Protein AF-A0A0G3HBZ1-F1 (afdb_monomer_lite)

Foldseek 3Di:
DDADPVLVVLVVVLVVQCVVFWPAFPPDPPTDTHTHPPDDVVVSVVSLVVSVVSCCVVCVVDDDDDCCCVVVVVVVPPDD

Secondary structure (DSSP, 8-state):
----HHHHHHHHHHHHHHHHHEEEE-SSTTPPEEE-TT--HHHHHHHHHHHHHHHHHH-TTS----GGGGG-HHHH----

Organism: NCBI:txid136857

Radius of gyration: 14.12 Å; chains: 1; bounding box: 32×30×41 Å

Structure (mmCIF, N/CA/C/O backbone):
data_AF-A0A0G3HBZ1-F1
#
_entry.id   AF-A0A0G3HBZ1-F1
#
loop_
_atom_site.group_PDB
_atom_site.id
_atom_site.type_symbol
_atom_site.label_atom_id
_atom_site.label_alt_id
_atom_site.label_comp_id
_atom_site.label_asym_id
_atom_site.label_entity_id
_atom_site.label_seq_id
_atom_site.pdbx_PDB_ins_code
_atom_site.Cartn_x
_atom_site.Cartn_y
_atom_site.Cartn_z
_atom_site.occupancy
_atom_site.B_iso_or_equiv
_atom_site.auth_seq_id
_atom_site.auth_comp_id
_atom_site.auth_asym_id
_atom_site.auth_atom_id
_atom_site.pdbx_PDB_model_num
ATOM 1 N N . MET A 1 1 ? -9.639 12.197 17.894 1.00 51.19 1 MET A N 1
ATOM 2 C CA . MET A 1 1 ? -9.988 10.890 17.309 1.00 51.19 1 MET A CA 1
ATOM 3 C C . MET A 1 1 ? -9.379 10.883 15.931 1.00 51.19 1 MET A C 1
ATOM 5 O O . MET A 1 1 ? -9.675 11.779 15.152 1.00 51.19 1 MET A O 1
ATOM 9 N N . GLY A 1 2 ? -8.404 10.019 15.714 1.00 72.56 2 GLY A N 1
ATOM 10 C CA . GLY A 1 2 ? -7.569 10.013 14.524 1.00 72.56 2 GLY A CA 1
ATOM 11 C C . GLY A 1 2 ? -6.686 8.777 14.550 1.00 72.56 2 GLY A C 1
ATOM 12 O O . GLY A 1 2 ? -6.613 8.113 15.584 1.00 72.56 2 GLY A O 1
ATOM 13 N N . LEU A 1 3 ? -6.064 8.494 13.410 1.00 87.44 3 LEU A N 1
ATOM 14 C CA . LEU A 1 3 ? -5.165 7.361 13.220 1.00 87.44 3 LEU A CA 1
ATOM 15 C C . LEU A 1 3 ? -4.102 7.303 14.321 1.00 87.44 3 LEU A C 1
ATOM 17 O O . LEU A 1 3 ? -3.613 8.345 14.776 1.00 87.44 3 LEU A O 1
ATOM 21 N N . SER A 1 4 ? -3.717 6.093 14.709 1.00 94.62 4 SER A N 1
ATOM 22 C CA . SER A 1 4 ? -2.535 5.865 15.524 1.00 94.62 4 SER A CA 1
ATOM 23 C C . SER A 1 4 ? -1.296 6.436 14.833 1.00 94.62 4 SER A C 1
ATOM 25 O O . SER A 1 4 ? -1.220 6.525 13.604 1.00 94.62 4 SER A O 1
ATOM 27 N N . GLU A 1 5 ? -0.307 6.836 15.632 1.00 95.50 5 GLU A N 1
ATOM 28 C CA . GLU A 1 5 ? 0.949 7.378 15.109 1.00 95.50 5 GLU A CA 1
ATOM 29 C C . GLU A 1 5 ? 1.654 6.357 14.204 1.00 95.50 5 GLU A C 1
ATOM 31 O O . GLU A 1 5 ? 2.109 6.716 13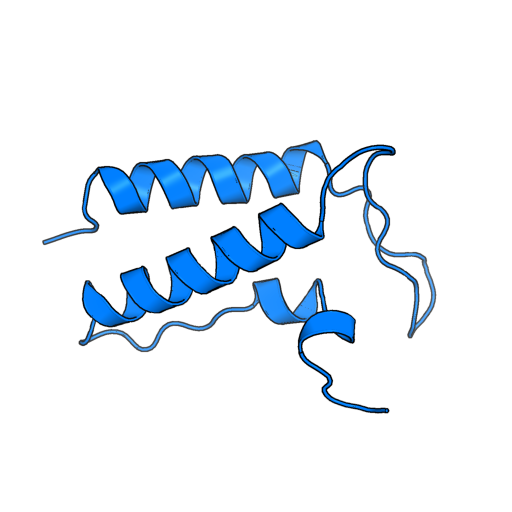.123 1.00 95.50 5 GLU A O 1
ATOM 36 N N . GLU A 1 6 ? 1.644 5.071 14.580 1.00 95.06 6 GLU A N 1
ATOM 37 C CA . GLU A 1 6 ? 2.192 3.986 13.759 1.00 95.06 6 GLU A CA 1
ATOM 38 C C . GLU A 1 6 ? 1.485 3.888 12.402 1.00 95.06 6 GLU A C 1
ATOM 40 O O . GLU A 1 6 ? 2.148 3.854 11.362 1.00 95.06 6 GLU A O 1
ATOM 45 N N . LE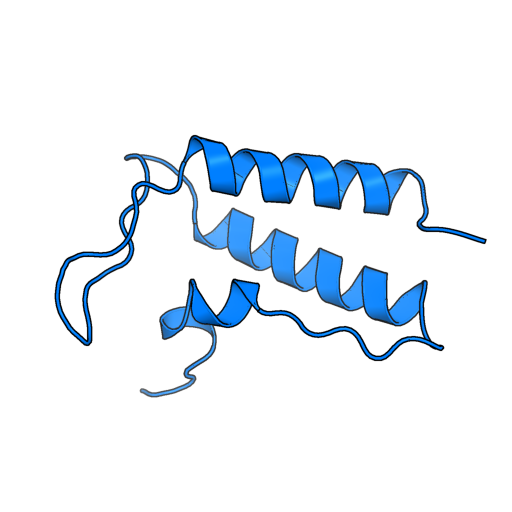U A 1 7 ? 0.148 3.857 12.391 1.00 96.25 7 LEU A N 1
ATOM 46 C CA . LEU A 1 7 ? -0.614 3.742 11.151 1.00 96.25 7 LEU A CA 1
ATOM 47 C C . LEU A 1 7 ? -0.413 4.969 10.256 1.00 96.25 7 LEU A C 1
ATOM 49 O O . LEU A 1 7 ? -0.209 4.820 9.049 1.00 96.25 7 LEU A O 1
ATOM 53 N N . GLY A 1 8 ? -0.408 6.170 10.838 1.00 96.12 8 GLY A N 1
ATOM 54 C CA . GLY A 1 8 ? -0.124 7.411 10.116 1.00 96.12 8 GLY A CA 1
ATOM 55 C C . GLY A 1 8 ? 1.261 7.401 9.461 1.00 96.12 8 GLY A C 1
ATOM 56 O O . GLY A 1 8 ? 1.391 7.700 8.269 1.00 96.12 8 GLY A O 1
ATOM 57 N N . ASP A 1 9 ? 2.283 6.983 10.206 1.00 97.00 9 ASP A N 1
ATOM 58 C CA . ASP A 1 9 ? 3.659 6.877 9.720 1.00 97.00 9 ASP A CA 1
ATOM 59 C C . ASP A 1 9 ? 3.807 5.857 8.591 1.00 97.00 9 ASP A C 1
ATOM 61 O O . ASP A 1 9 ? 4.468 6.123 7.578 1.00 97.00 9 ASP 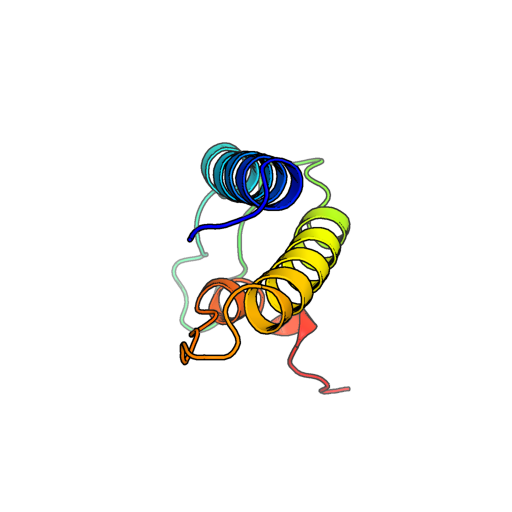A O 1
ATOM 65 N N . ARG A 1 10 ? 3.198 4.680 8.755 1.00 97.69 10 ARG A N 1
ATOM 66 C CA . ARG A 1 10 ? 3.248 3.606 7.758 1.00 97.69 10 ARG A CA 1
ATOM 67 C C . ARG A 1 10 ? 2.518 4.012 6.486 1.00 97.69 10 ARG A C 1
ATOM 69 O O . ARG A 1 10 ? 3.099 3.901 5.407 1.00 97.69 10 ARG A O 1
ATOM 76 N N . LEU A 1 11 ? 1.328 4.605 6.600 1.00 96.00 11 LEU A N 1
ATOM 77 C CA . LEU A 1 11 ? 0.576 5.156 5.467 1.00 96.00 11 LEU A CA 1
ATOM 78 C C . LEU A 1 11 ? 1.374 6.234 4.714 1.00 96.00 11 LEU A C 1
ATOM 80 O O . LEU A 1 11 ? 1.433 6.231 3.476 1.00 96.00 11 LEU A O 1
ATOM 84 N N . TYR A 1 12 ? 2.035 7.138 5.440 1.00 96.25 12 TYR A N 1
ATOM 85 C CA . TYR A 1 12 ? 2.876 8.169 4.835 1.00 96.25 12 TYR A CA 1
ATOM 86 C C . TYR A 1 12 ? 4.069 7.570 4.077 1.00 96.25 12 TYR A C 1
ATOM 88 O O . TYR A 1 12 ? 4.311 7.920 2.919 1.00 96.25 12 TYR A O 1
ATOM 96 N N . ARG A 1 13 ? 4.807 6.636 4.689 1.00 97.38 13 ARG A N 1
ATOM 97 C CA . ARG A 1 13 ? 5.953 5.980 4.032 1.00 97.38 13 ARG A CA 1
ATOM 98 C C . ARG A 1 13 ? 5.510 5.165 2.822 1.00 97.38 13 ARG A C 1
ATOM 100 O O . ARG A 1 13 ? 6.118 5.272 1.760 1.00 97.38 13 ARG A O 1
ATOM 107 N N . TRP A 1 14 ? 4.431 4.405 2.960 1.00 97.00 14 TRP A N 1
ATOM 108 C CA . TRP A 1 14 ? 3.876 3.568 1.903 1.00 97.00 14 TRP A CA 1
ATOM 109 C C . TRP A 1 14 ? 3.433 4.385 0.678 1.00 97.00 14 TRP A C 1
ATOM 111 O O . TRP A 1 14 ? 3.821 4.074 -0.454 1.00 97.00 14 TRP A O 1
ATOM 121 N N . SER A 1 15 ? 2.710 5.490 0.891 1.00 94.88 15 SER A N 1
ATOM 122 C CA . SER A 1 15 ? 2.304 6.401 -0.193 1.00 94.88 15 SER A CA 1
ATOM 123 C C . SER A 1 15 ? 3.493 7.134 -0.827 1.00 94.88 15 SER A C 1
ATOM 125 O O . SER A 1 15 ? 3.546 7.325 -2.048 1.00 94.88 15 SER A O 1
ATOM 127 N N . ARG A 1 16 ? 4.500 7.497 -0.025 1.00 96.19 16 ARG A N 1
ATOM 128 C CA . ARG A 1 16 ? 5.741 8.102 -0.516 1.00 96.19 16 ARG A CA 1
ATOM 129 C C . ARG A 1 16 ? 6.536 7.142 -1.403 1.00 96.19 16 ARG A C 1
ATOM 131 O O . ARG A 1 16 ? 6.986 7.560 -2.470 1.00 96.19 16 ARG A O 1
ATOM 138 N N . LEU A 1 17 ? 6.665 5.874 -1.006 1.00 95.56 17 LEU A N 1
ATOM 139 C CA . LEU A 1 17 ? 7.338 4.843 -1.802 1.00 95.56 17 LEU A CA 1
ATOM 140 C C . LEU A 1 17 ? 6.665 4.655 -3.159 1.00 95.56 17 LEU A C 1
ATOM 142 O O . LEU A 1 17 ? 7.365 4.576 -4.169 1.00 95.56 17 LEU A O 1
ATOM 146 N N . TRP A 1 18 ? 5.330 4.655 -3.200 1.00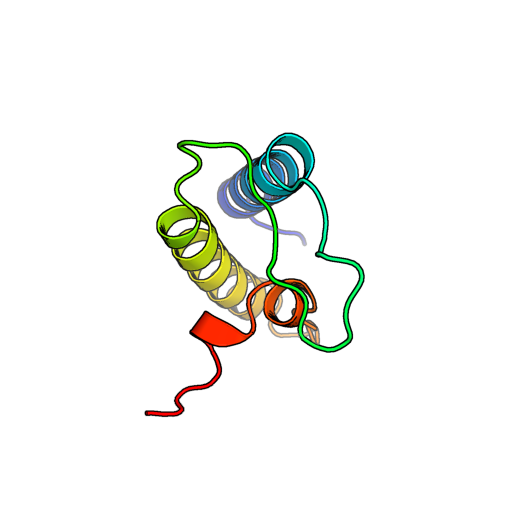 92.69 18 TRP A N 1
ATOM 147 C CA . TRP A 1 18 ? 4.592 4.632 -4.461 1.00 92.69 18 TRP A CA 1
ATOM 148 C C . TRP A 1 18 ? 4.976 5.818 -5.349 1.00 92.69 18 TRP A C 1
ATOM 150 O O . TRP A 1 18 ? 5.428 5.624 -6.474 1.00 92.69 18 TRP A O 1
ATOM 160 N N . ARG A 1 19 ? 4.893 7.045 -4.822 1.00 92.56 19 ARG A N 1
ATOM 161 C CA . ARG A 1 19 ? 5.188 8.270 -5.583 1.00 92.56 19 ARG A CA 1
ATOM 162 C C . ARG A 1 19 ? 6.617 8.307 -6.130 1.00 92.56 19 ARG A C 1
ATOM 164 O O . ARG A 1 19 ? 6.848 8.844 -7.208 1.00 92.56 19 ARG A O 1
ATOM 171 N N . GLU A 1 20 ? 7.583 7.787 -5.380 1.00 95.12 20 GLU A N 1
ATOM 172 C CA . GLU A 1 20 ? 8.997 7.808 -5.768 1.00 95.12 20 GLU A CA 1
ATOM 173 C C . GLU A 1 20 ? 9.357 6.710 -6.783 1.00 95.12 20 GLU A C 1
ATOM 175 O O . GLU A 1 20 ? 10.280 6.899 -7.586 1.00 95.12 20 GLU A O 1
ATOM 180 N N . ASN A 1 21 ? 8.640 5.580 -6.767 1.00 94.06 21 ASN A N 1
ATOM 181 C CA . ASN A 1 21 ? 8.999 4.386 -7.536 1.00 94.06 21 ASN A CA 1
ATOM 182 C C . ASN A 1 21 ? 8.046 4.056 -8.686 1.00 94.06 21 ASN A C 1
ATOM 184 O O . ASN A 1 21 ? 8.453 3.341 -9.603 1.00 94.06 21 ASN A O 1
ATOM 188 N N . PHE A 1 22 ? 6.816 4.558 -8.677 1.00 90.94 22 PHE A N 1
ATOM 189 C CA . PHE A 1 22 ? 5.875 4.357 -9.769 1.00 90.94 22 PHE A CA 1
ATOM 190 C C . PHE A 1 22 ? 6.242 5.244 -10.965 1.00 90.94 22 PHE A C 1
ATOM 192 O O . PHE A 1 22 ? 6.419 6.454 -10.838 1.00 90.94 22 PHE A O 1
ATOM 199 N N . LEU A 1 23 ? 6.372 4.631 -12.141 1.00 90.19 23 LEU A N 1
ATOM 200 C CA . LEU A 1 23 ? 6.765 5.298 -13.388 1.00 90.19 23 LEU A CA 1
ATOM 201 C C . LEU A 1 23 ? 5.589 5.492 -14.354 1.00 90.19 23 LEU A C 1
ATOM 203 O O . LEU A 1 23 ? 5.779 6.027 -15.444 1.00 90.19 23 LEU A O 1
ATOM 207 N N . GLY A 1 24 ? 4.388 5.048 -13.977 1.00 85.94 24 GLY A N 1
ATOM 208 C CA . GLY A 1 24 ? 3.190 5.124 -14.805 1.00 85.94 24 GLY A CA 1
ATOM 209 C C . GLY A 1 24 ?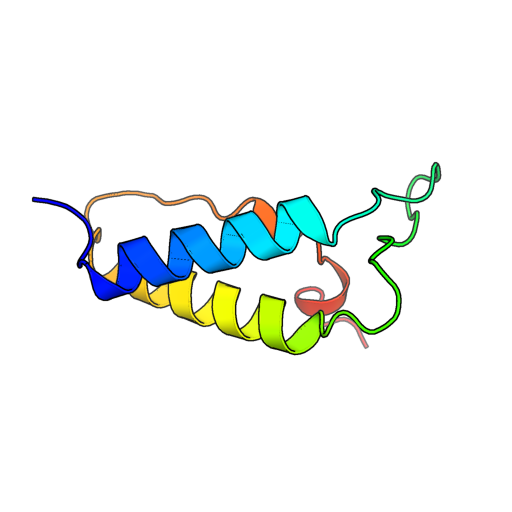 2.738 3.769 -15.341 1.00 85.94 24 GLY A C 1
ATOM 210 O O . GLY A 1 24 ? 3.177 2.702 -14.906 1.00 85.94 24 GLY A O 1
ATOM 211 N N . ARG A 1 25 ? 1.832 3.822 -16.312 1.00 81.88 25 ARG A N 1
ATOM 212 C CA . ARG A 1 25 ? 1.280 2.664 -17.017 1.00 81.88 25 ARG A CA 1
ATOM 213 C C . ARG A 1 25 ? 1.680 2.752 -18.485 1.00 81.88 25 ARG A C 1
ATOM 215 O O . ARG A 1 25 ? 1.779 3.852 -19.023 1.00 81.88 25 ARG A O 1
ATOM 222 N N . GLU A 1 26 ? 1.948 1.619 -19.126 1.00 81.12 26 GLU A N 1
ATOM 223 C CA . GLU A 1 26 ? 2.087 1.604 -20.585 1.00 81.12 26 GLU A CA 1
ATOM 224 C C . GLU A 1 26 ? 0.811 2.135 -21.249 1.00 81.12 26 GLU A C 1
ATOM 226 O O . GLU A 1 26 ? -0.295 1.877 -20.775 1.00 81.12 26 GLU A O 1
ATOM 231 N N . ASP A 1 27 ? 0.973 2.854 -22.358 1.00 73.75 27 ASP A N 1
ATOM 232 C CA . ASP A 1 27 ? -0.113 3.532 -23.071 1.00 73.75 27 ASP A CA 1
ATOM 233 C C . ASP A 1 27 ? -0.916 2.538 -23.936 1.00 73.75 27 ASP A C 1
ATOM 235 O O . ASP A 1 27 ? -0.883 2.547 -25.168 1.00 73.75 27 ASP A O 1
ATOM 239 N N . ARG A 1 28 ? -1.533 1.557 -23.269 1.00 72.44 28 ARG A N 1
ATOM 240 C CA . ARG A 1 28 ? -2.381 0.499 -23.838 1.00 72.44 28 ARG A CA 1
ATOM 241 C C . ARG A 1 28 ? -3.514 0.179 -22.853 1.00 72.44 28 ARG A C 1
ATOM 243 O O . ARG A 1 28 ? -3.287 0.281 -21.646 1.00 72.44 28 ARG A O 1
ATOM 250 N N . PRO A 1 29 ? -4.694 -0.276 -23.322 1.00 60.94 29 PRO A N 1
ATOM 251 C CA . PRO A 1 29 ? -5.829 -0.617 -22.451 1.00 60.94 29 PRO A CA 1
ATOM 252 C C . PRO A 1 29 ? -5.476 -1.587 -21.310 1.00 60.94 29 PRO A C 1
ATOM 254 O O . PRO A 1 29 ? -5.934 -1.397 -20.185 1.00 60.94 29 PRO A O 1
ATOM 257 N N . ASP A 1 30 ? -4.560 -2.527 -21.571 1.00 68.69 30 ASP A N 1
ATOM 258 C CA . ASP A 1 30 ? -4.022 -3.504 -20.608 1.00 68.69 30 ASP A CA 1
ATOM 259 C C . ASP A 1 30 ? -2.540 -3.258 -20.289 1.00 68.69 30 ASP A C 1
ATOM 261 O O . ASP A 1 30 ? -1.787 -4.171 -19.947 1.00 68.69 30 ASP A O 1
ATOM 265 N N . GLY A 1 31 ? -2.094 -2.010 -20.443 1.00 68.31 31 GLY A N 1
ATOM 266 C CA . GLY A 1 31 ? -0.699 -1.632 -20.286 1.00 68.31 31 GLY A CA 1
ATOM 267 C C . GLY A 1 31 ? -0.154 -2.034 -18.922 1.00 68.31 31 GLY A C 1
ATOM 268 O O . GLY A 1 31 ? -0.807 -1.814 -17.892 1.00 68.31 31 GLY A O 1
ATOM 269 N N . LYS A 1 32 ? 1.048 -2.620 -18.913 1.00 77.19 32 LYS A N 1
ATOM 270 C CA . LYS A 1 32 ? 1.699 -3.028 -17.669 1.00 77.19 32 LYS A CA 1
ATOM 271 C C . LYS A 1 32 ? 2.067 -1.799 -16.849 1.00 77.19 32 LYS A C 1
ATOM 273 O O . LYS A 1 32 ? 2.441 -0.749 -17.374 1.00 77.19 32 LYS A O 1
ATOM 278 N N . LEU A 1 33 ? 1.974 -1.952 -15.538 1.00 83.69 33 LEU A N 1
ATOM 279 C CA . LEU A 1 33 ? 2.443 -0.952 -14.593 1.00 83.69 33 LEU A CA 1
ATOM 280 C C . LEU A 1 33 ? 3.965 -0.947 -14.600 1.00 83.69 33 LEU A C 1
ATOM 282 O O . LEU A 1 33 ? 4.601 -2.003 -14.537 1.00 83.69 33 LEU A O 1
ATOM 286 N N . ARG A 1 34 ? 4.549 0.244 -14.675 1.00 87.50 34 ARG A N 1
ATOM 287 C CA . ARG A 1 34 ? 5.995 0.426 -14.693 1.00 87.50 34 ARG A CA 1
ATOM 288 C C . ARG A 1 34 ? 6.445 0.949 -13.344 1.00 87.50 34 ARG A C 1
ATOM 290 O O . ARG A 1 34 ? 5.931 1.940 -12.836 1.00 87.50 34 ARG A O 1
ATOM 297 N N . TRP A 1 35 ? 7.454 0.289 -12.805 1.00 90.25 35 TRP A N 1
ATOM 298 C CA . TRP A 1 35 ? 8.074 0.630 -11.536 1.00 90.25 35 TRP A CA 1
ATOM 299 C C . TRP A 1 35 ? 9.572 0.797 -11.738 1.00 90.25 35 TRP A C 1
ATOM 301 O O . TRP A 1 35 ? 10.142 0.262 -12.697 1.00 90.25 35 TRP A O 1
ATOM 311 N N . ARG A 1 36 ? 10.218 1.548 -10.846 1.00 93.25 36 ARG A N 1
ATOM 312 C CA . ARG A 1 36 ? 11.676 1.652 -10.828 1.00 93.25 36 ARG A CA 1
ATOM 313 C C . ARG A 1 36 ? 12.299 0.252 -10.742 1.00 93.25 36 ARG A C 1
ATOM 315 O O . ARG A 1 36 ? 11.836 -0.569 -9.947 1.00 93.25 36 ARG A O 1
ATOM 322 N N . PRO A 1 37 ? 13.351 -0.032 -11.531 1.00 91.38 37 PRO A N 1
ATOM 323 C CA . PRO A 1 37 ? 14.072 -1.294 -11.428 1.00 91.38 37 PRO A CA 1
ATOM 324 C C . PRO A 1 37 ? 14.541 -1.550 -9.992 1.00 91.38 37 PRO A C 1
ATOM 326 O O . PRO A 1 37 ? 15.065 -0.647 -9.345 1.00 91.38 37 PRO A O 1
ATOM 329 N N . GLY A 1 38 ? 14.347 -2.776 -9.505 1.00 91.88 38 GLY A N 1
ATOM 330 C CA . GLY A 1 38 ? 14.720 -3.174 -8.144 1.00 91.88 38 GLY A CA 1
ATOM 331 C C . GLY A 1 38 ? 13.711 -2.799 -7.053 1.00 91.88 38 GLY A C 1
ATOM 332 O O . GLY A 1 38 ? 13.909 -3.200 -5.911 1.00 91.88 38 GLY A O 1
ATOM 333 N N . PHE A 1 39 ? 12.625 -2.084 -7.370 1.00 92.94 39 PHE A N 1
ATOM 334 C CA . PHE A 1 39 ? 11.565 -1.828 -6.396 1.00 92.94 39 PHE A CA 1
ATOM 335 C C . PHE A 1 39 ? 10.781 -3.112 -6.085 1.00 92.94 39 PHE A C 1
ATOM 337 O O . PHE A 1 39 ? 10.272 -3.777 -6.992 1.00 92.94 39 PHE A O 1
ATOM 344 N N . ASN A 1 40 ? 10.664 -3.449 -4.800 1.00 93.06 40 ASN A N 1
ATOM 345 C CA . ASN A 1 40 ? 9.931 -4.625 -4.348 1.00 93.06 40 ASN A CA 1
ATOM 346 C C . ASN A 1 40 ? 8.425 -4.334 -4.281 1.00 93.06 40 ASN A C 1
ATOM 348 O O . ASN A 1 40 ? 7.881 -3.961 -3.244 1.00 93.06 40 ASN A O 1
ATOM 352 N N . ILE A 1 41 ? 7.746 -4.517 -5.414 1.00 90.25 41 ILE A N 1
ATOM 353 C CA . ILE A 1 41 ? 6.302 -4.271 -5.531 1.00 90.25 41 ILE A CA 1
ATOM 354 C C . ILE A 1 41 ? 5.512 -5.167 -4.568 1.00 90.25 41 ILE A C 1
ATOM 356 O O . ILE A 1 41 ? 4.518 -4.723 -4.007 1.00 90.25 41 ILE A O 1
ATOM 360 N N . ARG A 1 42 ? 5.949 -6.415 -4.352 1.00 90.38 42 ARG A N 1
ATOM 361 C CA . ARG A 1 42 ? 5.229 -7.366 -3.496 1.00 90.38 42 ARG A CA 1
ATOM 362 C C .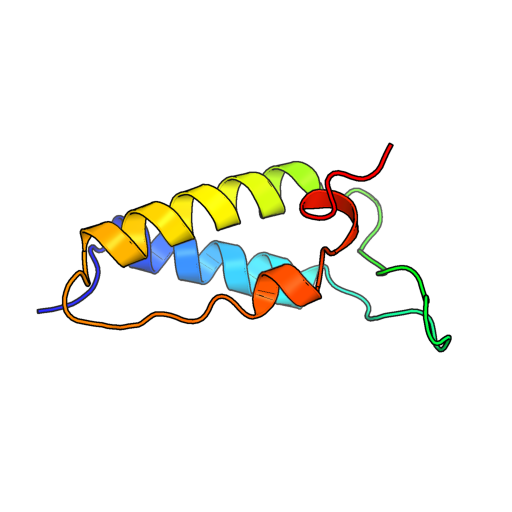 ARG A 1 42 ? 5.197 -6.903 -2.043 1.00 90.38 42 ARG A C 1
ATOM 364 O O . ARG A 1 42 ? 4.132 -6.872 -1.448 1.00 90.38 42 ARG A O 1
ATOM 371 N N . GLU A 1 43 ? 6.339 -6.476 -1.519 1.00 94.12 43 GLU A N 1
ATOM 372 C CA . GLU A 1 43 ? 6.431 -5.917 -0.167 1.00 94.12 43 GLU A CA 1
ATOM 373 C C . GLU A 1 43 ? 5.600 -4.637 -0.022 1.00 94.12 43 GLU A C 1
ATOM 375 O O . GLU A 1 43 ? 4.904 -4.463 0.973 1.00 94.12 43 GLU A O 1
ATOM 380 N N . TRP A 1 44 ? 5.584 -3.779 -1.047 1.00 94.81 44 TRP A N 1
ATOM 381 C CA . TRP A 1 44 ? 4.706 -2.607 -1.062 1.00 94.81 44 TRP A CA 1
ATOM 382 C C . TRP A 1 44 ? 3.214 -2.985 -1.051 1.00 94.81 44 TRP A C 1
ATOM 384 O O . TRP A 1 44 ? 2.424 -2.331 -0.373 1.00 94.81 44 TRP A O 1
ATOM 394 N N . ILE A 1 45 ? 2.810 -4.045 -1.758 1.00 93.44 45 ILE A N 1
ATOM 395 C CA . ILE A 1 45 ? 1.425 -4.541 -1.737 1.00 93.44 45 ILE A CA 1
ATOM 396 C C . ILE A 1 45 ? 1.068 -5.143 -0.373 1.00 93.44 45 ILE A C 1
ATOM 398 O O . ILE A 1 45 ? -0.003 -4.845 0.157 1.00 93.44 45 ILE A O 1
ATOM 402 N N . ASP A 1 46 ? 1.944 -5.971 0.197 1.00 94.56 46 ASP A N 1
ATOM 403 C CA . ASP A 1 46 ? 1.716 -6.616 1.495 1.00 94.56 46 ASP A CA 1
ATOM 404 C C . ASP A 1 46 ? 1.570 -5.568 2.612 1.00 94.56 46 ASP A C 1
ATOM 406 O O . ASP A 1 46 ? 0.685 -5.679 3.465 1.00 94.56 46 ASP A O 1
ATOM 410 N N . GLU A 1 47 ? 2.368 -4.500 2.551 1.00 96.25 47 GLU A N 1
ATOM 411 C CA . GLU A 1 47 ? 2.234 -3.334 3.425 1.00 96.25 47 GLU A CA 1
ATOM 412 C C . GLU A 1 47 ? 0.888 -2.620 3.226 1.00 96.25 47 GLU A C 1
ATOM 414 O O . GLU A 1 47 ? 0.208 -2.298 4.200 1.00 96.25 47 GLU A O 1
ATOM 419 N N . GLY A 1 48 ? 0.460 -2.434 1.973 1.00 95.50 48 GLY A N 1
ATOM 420 C CA . GLY A 1 48 ? -0.849 -1.867 1.648 1.00 95.50 48 GLY A CA 1
ATOM 421 C C . GLY A 1 48 ? -1.989 -2.669 2.275 1.00 95.50 48 GLY A C 1
ATOM 422 O O . GLY A 1 48 ? -2.846 -2.102 2.944 1.00 95.50 48 GLY A O 1
ATOM 423 N N . LEU A 1 49 ? -1.957 -3.999 2.159 1.00 95.19 49 LEU A N 1
ATOM 424 C CA . LEU A 1 49 ? -2.962 -4.885 2.761 1.00 95.19 49 LEU A CA 1
ATOM 425 C C . LEU A 1 49 ? -2.996 -4.815 4.289 1.00 95.19 49 LEU A C 1
ATOM 427 O O . LEU A 1 49 ? -4.065 -4.952 4.893 1.00 95.19 49 LEU A O 1
ATOM 431 N N . TRP A 1 50 ? -1.840 -4.634 4.928 1.00 96.25 50 TRP A N 1
ATOM 432 C CA . TRP A 1 50 ? -1.788 -4.403 6.367 1.00 96.25 50 TRP A CA 1
ATOM 433 C C . TRP A 1 50 ? -2.439 -3.062 6.732 1.00 96.25 50 TRP A C 1
ATOM 435 O O . TRP A 1 50 ? -3.296 -3.027 7.618 1.00 96.25 50 TRP A O 1
ATOM 445 N N . ILE A 1 51 ? -2.098 -1.990 6.008 1.00 96.62 51 ILE A N 1
ATOM 446 C CA . ILE A 1 51 ? -2.645 -0.639 6.213 1.00 96.62 51 ILE A CA 1
ATOM 447 C C . ILE A 1 51 ? -4.169 -0.635 6.066 1.00 96.62 51 ILE A C 1
ATOM 449 O O . ILE A 1 51 ? -4.853 -0.050 6.899 1.00 96.62 51 ILE A O 1
ATOM 453 N N . GLU A 1 52 ? -4.721 -1.315 5.058 1.00 95.00 52 GLU A N 1
ATOM 454 C CA . GLU A 1 52 ? -6.175 -1.415 4.870 1.00 95.00 52 GLU A CA 1
ATOM 455 C C . GLU A 1 52 ? -6.879 -2.022 6.086 1.00 95.00 52 GLU A C 1
ATOM 457 O O . GLU A 1 52 ? -7.864 -1.474 6.580 1.00 95.00 52 GLU A O 1
ATOM 462 N N . LYS A 1 53 ? -6.358 -3.144 6.598 1.00 94.75 53 LYS A N 1
ATOM 463 C CA . LYS A 1 53 ? -6.919 -3.810 7.781 1.00 94.75 53 LYS A CA 1
ATOM 464 C C . LYS A 1 53 ? -6.843 -2.915 9.015 1.00 94.75 53 LYS A C 1
ATOM 466 O O . LYS A 1 53 ? -7.799 -2.866 9.785 1.00 94.75 53 LYS A O 1
ATOM 471 N N . ALA A 1 54 ? -5.726 -2.212 9.192 1.00 95.81 54 ALA A N 1
ATOM 472 C CA . ALA A 1 54 ? -5.539 -1.285 10.300 1.00 95.81 54 ALA A CA 1
ATOM 473 C C . ALA A 1 54 ? -6.499 -0.086 10.200 1.00 95.81 54 ALA A C 1
ATOM 475 O O . ALA A 1 54 ? -7.149 0.253 11.185 1.00 95.81 54 ALA A O 1
ATOM 476 N N . LEU A 1 55 ? -6.679 0.482 9.002 1.00 94.69 55 LEU A N 1
ATOM 477 C CA . LEU A 1 55 ? -7.627 1.569 8.749 1.00 94.69 55 LEU A CA 1
ATOM 478 C C . LEU A 1 55 ? -9.067 1.162 9.072 1.00 94.69 55 LEU A C 1
ATOM 480 O O . LEU A 1 55 ? -9.745 1.889 9.789 1.00 94.69 55 LEU A O 1
ATOM 484 N N . ILE A 1 56 ? -9.512 -0.014 8.620 1.00 94.25 56 ILE A N 1
ATOM 485 C CA . ILE A 1 56 ? -10.850 -0.537 8.951 1.00 94.25 56 ILE A CA 1
ATOM 486 C C . ILE A 1 56 ? -11.013 -0.713 10.469 1.00 94.25 56 ILE A C 1
ATOM 488 O O . ILE A 1 56 ? -12.078 -0.442 11.017 1.00 94.25 56 ILE A O 1
ATOM 492 N N . SER A 1 57 ? -9.962 -1.169 11.157 1.00 94.31 57 SER A N 1
ATOM 493 C CA . SER A 1 57 ? -10.003 -1.388 12.604 1.00 94.31 57 SER A CA 1
ATOM 494 C C . SER A 1 57 ? -10.036 -0.088 13.411 1.00 94.31 57 SER A C 1
ATOM 496 O O . SER A 1 57 ? -10.676 -0.051 14.460 1.00 94.31 57 SER A O 1
ATOM 498 N N . GLU A 1 58 ? -9.310 0.944 12.982 1.00 94.62 58 GLU A N 1
ATOM 499 C CA . GLU A 1 58 ? -9.201 2.215 13.712 1.00 94.62 58 GLU A CA 1
ATOM 500 C C . GLU A 1 58 ? -10.305 3.215 13.353 1.00 94.62 58 GLU A C 1
ATOM 502 O O . GLU A 1 58 ? -10.610 4.104 14.147 1.00 94.62 58 GLU A O 1
ATOM 507 N N . LEU A 1 59 ? -10.919 3.061 12.179 1.00 92.88 59 LEU A N 1
ATOM 508 C CA . LEU A 1 59 ? -11.976 3.925 11.657 1.00 92.88 59 LEU A CA 1
ATOM 509 C C . LEU A 1 59 ? -13.235 3.112 11.285 1.00 92.88 59 LEU A C 1
ATOM 511 O O . LEU A 1 59 ? -13.707 3.207 10.153 1.00 92.88 59 LEU A O 1
ATOM 515 N N . PRO A 1 60 ? -13.819 2.328 12.215 1.00 92.44 60 PRO A N 1
ATOM 516 C CA . PRO A 1 60 ? -14.915 1.400 11.907 1.00 92.44 60 PRO A CA 1
ATOM 517 C C . PRO A 1 60 ? -16.221 2.093 11.486 1.00 92.44 60 PRO A C 1
ATOM 519 O O . PRO A 1 60 ? -17.121 1.459 10.944 1.00 92.44 60 PRO A O 1
ATOM 522 N N . GLU A 1 61 ? -16.345 3.387 11.766 1.00 93.31 61 GLU A N 1
ATOM 523 C CA . GLU A 1 61 ? -17.488 4.232 11.406 1.00 93.31 61 GLU A CA 1
ATOM 524 C C . GLU A 1 61 ? -17.407 4.824 9.989 1.00 93.31 61 GLU A C 1
ATOM 526 O O . GLU A 1 61 ? -18.378 5.425 9.527 1.00 93.31 61 GLU A O 1
ATOM 531 N N . TYR A 1 62 ? -16.276 4.657 9.298 1.00 89.94 62 TYR A N 1
ATOM 532 C CA . TYR A 1 62 ? -16.063 5.168 7.947 1.00 89.94 62 TYR A CA 1
ATOM 533 C C . TYR A 1 62 ? -16.110 4.037 6.923 1.00 89.94 62 TYR A C 1
ATOM 535 O O . TYR A 1 62 ? -15.519 2.976 7.113 1.00 89.94 62 TYR A O 1
ATOM 543 N N . ASP A 1 63 ? -16.765 4.302 5.795 1.00 90.06 63 ASP A N 1
ATOM 544 C CA . ASP A 1 63 ? -16.623 3.481 4.597 1.00 90.06 63 ASP A CA 1
ATOM 545 C C . ASP A 1 63 ? -15.381 3.956 3.830 1.00 90.06 63 ASP A C 1
ATOM 547 O O . ASP A 1 63 ? -15.323 5.100 3.367 1.00 90.06 63 ASP A O 1
ATOM 551 N N . ILE A 1 64 ? -14.347 3.115 3.783 1.00 89.38 64 ILE A N 1
ATOM 552 C CA . ILE A 1 64 ? -13.039 3.461 3.220 1.00 89.38 64 ILE A CA 1
ATOM 553 C C . ILE A 1 64 ? -12.869 2.738 1.890 1.00 89.38 64 ILE A C 1
ATOM 555 O O . ILE A 1 64 ? -12.773 1.513 1.843 1.00 89.38 64 ILE A O 1
ATOM 559 N N . ASP A 1 65 ? -12.765 3.516 0.815 1.00 88.94 65 ASP A N 1
ATOM 560 C CA . ASP A 1 65 ? -12.464 2.993 -0.512 1.00 88.94 65 ASP A CA 1
ATOM 561 C C . ASP A 1 65 ? -10.946 2.908 -0.753 1.00 88.94 65 ASP A C 1
ATOM 563 O O . ASP A 1 65 ? -10.186 3.850 -0.501 1.00 88.94 65 ASP A O 1
ATOM 567 N N . PHE A 1 66 ? -10.495 1.772 -1.281 1.00 89.38 66 PHE A N 1
ATOM 568 C CA . PHE A 1 66 ? -9.084 1.443 -1.472 1.00 89.38 66 PHE A CA 1
ATOM 569 C C . PHE A 1 66 ? -8.701 1.429 -2.953 1.00 89.38 66 PHE A C 1
ATOM 571 O O . PHE A 1 66 ? -8.332 0.406 -3.536 1.00 89.38 66 PHE A O 1
ATOM 578 N N . LEU A 1 67 ? -8.721 2.615 -3.563 1.00 86.19 67 LEU A N 1
ATOM 579 C CA . LEU A 1 67 ? -8.459 2.810 -4.995 1.00 86.19 67 LEU A CA 1
ATOM 580 C C . LEU A 1 67 ? -7.072 2.341 -5.462 1.00 86.19 67 LEU A C 1
ATOM 582 O O . LEU A 1 67 ? -6.864 2.092 -6.650 1.00 86.19 67 LEU A O 1
ATOM 586 N N . TRP A 1 68 ? -6.107 2.204 -4.551 1.00 86.06 68 TRP A N 1
ATOM 587 C CA . TRP A 1 68 ? -4.768 1.716 -4.883 1.00 86.06 68 TRP A CA 1
ATOM 588 C C . TRP A 1 68 ? -4.785 0.289 -5.455 1.00 86.06 68 TRP A C 1
ATOM 590 O O . TRP A 1 68 ? -3.919 -0.044 -6.264 1.00 86.06 68 TRP A O 1
ATOM 600 N N . ARG A 1 69 ? -5.800 -0.526 -5.127 1.00 85.62 69 ARG A N 1
ATOM 601 C CA . ARG A 1 69 ? -5.976 -1.878 -5.680 1.00 85.62 69 ARG A CA 1
ATOM 602 C C . ARG A 1 69 ? -6.140 -1.877 -7.205 1.00 85.62 69 ARG A C 1
ATOM 604 O O . ARG A 1 69 ? -5.680 -2.805 -7.869 1.00 85.62 69 ARG A O 1
ATOM 611 N N . HIS A 1 70 ? -6.702 -0.812 -7.788 1.00 80.69 70 HIS A N 1
ATOM 612 C CA . HIS A 1 70 ? -6.785 -0.643 -9.249 1.00 80.69 70 HIS A CA 1
ATOM 613 C C . HIS A 1 70 ? -5.417 -0.503 -9.918 1.00 80.69 70 HIS A C 1
ATOM 615 O O . HIS A 1 70 ? -5.269 -0.776 -11.109 1.00 80.69 70 HIS A O 1
ATOM 621 N N . TRP A 1 71 ? -4.410 -0.092 -9.151 1.00 77.00 71 TRP A N 1
ATOM 622 C CA . TRP A 1 71 ? -3.040 0.080 -9.608 1.00 77.00 71 TRP A CA 1
ATOM 623 C C . TRP A 1 71 ? -2.182 -1.152 -9.357 1.00 77.00 71 TRP A C 1
ATOM 625 O O . TRP A 1 71 ? -0.970 -1.045 -9.476 1.00 77.00 71 TRP A O 1
ATOM 635 N N . VAL A 1 72 ? -2.776 -2.303 -9.025 1.00 78.06 72 VAL A N 1
ATOM 636 C CA . VAL A 1 72 ? -2.112 -3.617 -8.938 1.00 78.06 72 VAL A CA 1
ATOM 637 C C . VAL A 1 72 ? -3.092 -4.765 -9.272 1.00 78.06 72 VAL A C 1
ATOM 639 O O . VAL A 1 72 ? -3.222 -5.720 -8.506 1.00 78.06 72 VAL A O 1
ATOM 642 N N . PRO A 1 73 ? -3.796 -4.721 -10.424 1.00 68.19 73 PRO A N 1
ATOM 643 C CA . PRO A 1 73 ? -4.907 -5.635 -10.704 1.00 68.19 73 PRO A CA 1
ATOM 644 C C . PRO A 1 73 ? -4.483 -7.112 -10.688 1.00 68.19 73 PRO A C 1
ATOM 646 O O . PRO A 1 73 ? -5.177 -7.943 -10.117 1.00 68.19 73 PRO A O 1
ATOM 649 N N . GLY A 1 74 ? -3.290 -7.435 -11.199 1.00 68.69 74 GLY A N 1
ATOM 650 C CA . GLY A 1 74 ? -2.778 -8.811 -11.240 1.00 68.69 74 GLY A CA 1
ATOM 651 C C . GLY A 1 74 ? -2.481 -9.459 -9.879 1.00 68.69 74 GLY A C 1
ATOM 652 O O . GLY A 1 74 ? -2.122 -10.628 -9.857 1.00 68.69 74 GLY A O 1
ATOM 653 N N . TYR A 1 75 ? -2.593 -8.730 -8.762 1.00 68.00 75 TYR A N 1
ATOM 654 C CA . TYR A 1 75 ? -2.436 -9.298 -7.416 1.00 68.00 75 TYR A CA 1
ATOM 655 C C . TYR A 1 75 ? -3.770 -9.696 -6.770 1.00 68.00 75 TYR A C 1
ATOM 657 O O . TYR A 1 75 ? -3.803 -10.560 -5.899 1.00 68.00 75 TYR A O 1
ATOM 665 N N . PHE A 1 76 ? -4.868 -9.062 -7.186 1.00 65.12 76 PHE A N 1
ATOM 666 C CA . PHE A 1 76 ? -6.197 -9.251 -6.595 1.00 65.12 76 PHE A CA 1
ATOM 667 C C . PHE A 1 76 ? -7.172 -9.965 -7.529 1.00 65.12 76 PHE A C 1
ATOM 669 O O . PHE A 1 76 ? -8.154 -10.543 -7.064 1.00 65.12 76 PHE A O 1
ATOM 676 N N . SER A 1 77 ? -6.887 -9.972 -8.831 1.00 58.75 77 SER A N 1
ATOM 677 C CA . SER A 1 77 ? -7.525 -10.866 -9.788 1.00 58.75 77 SER A CA 1
ATOM 678 C C . SER A 1 77 ? -7.019 -12.285 -9.534 1.00 58.75 77 SER A C 1
ATOM 680 O O . SER A 1 77 ? -5.974 -12.681 -10.043 1.00 58.75 77 SER A O 1
ATOM 682 N N . GLY A 1 78 ? -7.732 -13.041 -8.703 1.00 53.38 78 GLY A N 1
ATOM 683 C CA . GLY A 1 78 ? -7.516 -14.474 -8.513 1.00 53.38 78 GLY A CA 1
ATOM 684 C C . GLY A 1 78 ? -7.923 -15.298 -9.738 1.00 53.38 78 GLY A C 1
ATOM 685 O O . GLY A 1 78 ? -8.746 -16.194 -9.599 1.00 53.38 78 GLY A O 1
ATOM 686 N N . ASP A 1 79 ? -7.359 -15.002 -10.910 1.00 40.72 79 ASP A N 1
ATOM 687 C CA . ASP A 1 79 ? -7.553 -15.776 -12.135 1.00 40.72 79 ASP A CA 1
ATOM 688 C C . ASP A 1 79 ? -6.222 -16.392 -12.608 1.00 40.72 79 ASP A C 1
ATOM 690 O O . ASP A 1 79 ? -5.398 -15.727 -13.233 1.00 40.72 79 ASP A O 1
ATOM 694 N N . ASN A 1 80 ? -6.113 -17.689 -12.282 1.00 40.75 80 ASN A N 1
ATOM 695 C CA . ASN A 1 80 ? -5.482 -18.820 -12.992 1.00 40.75 80 ASN A CA 1
ATOM 696 C C . ASN A 1 80 ? -3.962 -18.834 -13.250 1.00 40.75 80 ASN A C 1
ATOM 698 O O . ASN A 1 80 ? -3.498 -18.260 -14.261 1.00 40.75 80 ASN A O 1
#

pLDDT: mean 86.14, std 13.25, range [40.72, 97.69]

Sequence (80 aa):
MGLSEELGDRLYRWSRLWRENFLGREDRPDGKLRWRPGFNIREWIDEGLWIEKALISELPEYDIDFLWRHWVPGYFSGDN